Protein AF-A0A528E3N6-F1 (afdb_monomer)

Sequence (158 aa):
MSEAVAKDSWLGWFLAGMTPGDWVNACLLLVGILTLLWTARSLRLQSKAQDFASFLSLSDRFSTAWRRFRQTSDDDWKRYEFAEILNLIESACHFYNKGALHGVTRDVYGLYLKEVIRDIHKNDFAVTTMKEALSGPDTFFHIRRFARMHDIEGAPHQ

pLDDT: mean 85.18, std 12.15, range [49.59, 97.0]

Secondary structure (DSSP, 8-state):
--SSSSSSHHHHHHHTT--HHHHHHHHHHHHHHHHHHHHHHHHHHHHHHHHHHHHHHHHHHHHHHHHHHHH---HHHHHHHHHHHHHHHHHHHHHHHTT-S-HHHHHHHHHHHHHHHHHHHT-HHHHHHHHHT--STTTTHHHHHHHHHTT-TT----

Radius of gyration: 28.14 Å; Cα contacts (8 Å, |Δi|>4): 84; chains: 1; bounding box: 61×35×78 Å

Solvent-accessible surface area (backbone atoms only — not comparable to full-atom values): 8965 Å² total; per-residue (Å²): 142,90,74,80,74,73,73,70,54,62,62,54,60,62,60,74,71,60,51,77,65,53,54,53,53,52,50,51,51,52,49,51,52,51,50,51,53,48,50,55,51,50,51,58,51,48,50,54,53,49,44,45,51,53,48,51,54,4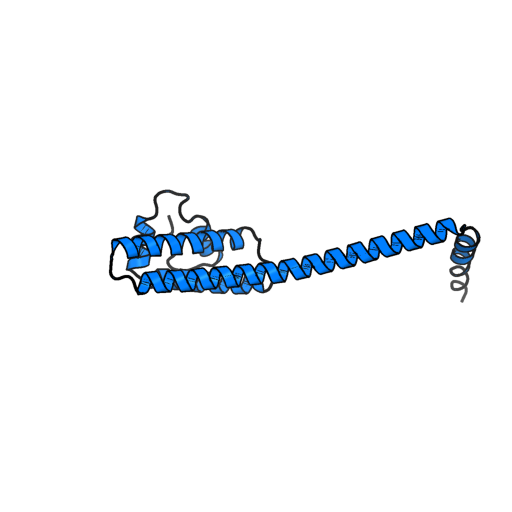8,52,52,53,49,53,52,37,54,47,49,36,72,69,47,86,50,68,70,61,27,52,52,35,46,51,51,45,52,52,52,48,28,53,48,30,39,43,58,74,70,58,74,45,63,69,70,54,32,55,52,49,50,55,50,51,53,50,54,55,48,56,41,64,73,30,69,66,52,46,52,50,53,60,71,64,54,82,50,93,65,55,60,46,34,42,43,53,49,31,66,77,64,70,46,83,84,56,84,76,130

Foldseek 3Di:
DPDPPPVPPPVVVVVVPDDPVNVVVVVVVVVVVVVVVVVVVVVVVVLQVVLQVVLVVLVVVLVVLVVQLVVDPDPVVNLVSLVVNLVSLLVLLVCLVVVSHDDPSSVVSLVVSLVVVLVLQVDPSSLVSQVVPCPDPCRSVSNQVSCVVVVRPRRDDD

Nearest PDB structures (foldseek):
  3a8p-assembly3_C  TM=4.134E-01  e=4.939E+00  Mus musculus

Structure (mmCIF, N/CA/C/O backbone):
data_AF-A0A528E3N6-F1
#
_entry.id   AF-A0A528E3N6-F1
#
loop_
_atom_site.group_PDB
_atom_site.id
_atom_site.type_symbol
_atom_site.label_atom_id
_atom_site.label_alt_id
_atom_site.label_comp_id
_atom_site.label_asym_id
_atom_site.label_entity_id
_atom_site.label_seq_id
_atom_site.pdbx_PDB_ins_code
_atom_site.Cartn_x
_atom_site.Cartn_y
_atom_site.Cartn_z
_atom_site.occupancy
_atom_site.B_iso_or_equiv
_atom_site.auth_seq_id
_atom_site.auth_comp_id
_atom_site.auth_asym_id
_atom_site.auth_atom_id
_atom_site.pdbx_PDB_model_num
ATOM 1 N N . MET A 1 1 ? 36.100 -24.303 -45.638 1.00 49.78 1 MET A N 1
ATOM 2 C CA . MET A 1 1 ? 36.357 -22.843 -45.658 1.00 49.78 1 MET A CA 1
ATOM 3 C C . MET A 1 1 ? 35.787 -22.244 -46.944 1.00 49.78 1 MET A C 1
ATOM 5 O O . MET A 1 1 ? 36.538 -22.073 -47.888 1.00 49.78 1 MET A O 1
ATOM 9 N N . SER A 1 2 ? 34.473 -21.994 -47.031 1.00 55.81 2 SER A N 1
ATOM 10 C CA . SER A 1 2 ? 33.875 -21.199 -48.128 1.00 55.81 2 SER A CA 1
ATOM 11 C C . SER A 1 2 ? 32.422 -20.797 -47.811 1.00 55.81 2 SER A C 1
ATOM 13 O O . SER A 1 2 ? 31.514 -21.023 -48.596 1.00 55.81 2 SER A O 1
ATOM 15 N N . GLU A 1 3 ? 32.173 -20.261 -46.614 1.00 53.03 3 GLU A N 1
ATOM 16 C CA . GLU A 1 3 ? 30.855 -19.691 -46.251 1.00 53.03 3 GLU A CA 1
ATOM 17 C C . GLU A 1 3 ? 30.963 -18.310 -45.582 1.00 53.03 3 GLU A C 1
ATOM 19 O O . GLU A 1 3 ? 29.958 -17.646 -45.346 1.00 53.03 3 GLU A O 1
ATOM 24 N N . ALA A 1 4 ? 32.182 -17.828 -45.320 1.00 55.09 4 ALA A N 1
ATOM 25 C CA . ALA A 1 4 ? 32.403 -16.575 -44.599 1.00 55.09 4 ALA A CA 1
ATOM 26 C C . ALA A 1 4 ? 32.379 -15.317 -45.493 1.00 55.09 4 ALA A C 1
ATOM 28 O O . ALA A 1 4 ? 32.231 -14.222 -44.972 1.00 55.09 4 ALA A O 1
ATOM 29 N N . VAL A 1 5 ? 32.484 -15.443 -46.823 1.00 54.84 5 VAL A N 1
ATOM 30 C CA . VAL A 1 5 ? 32.668 -14.286 -47.732 1.00 54.84 5 VAL A CA 1
ATOM 31 C C . VAL A 1 5 ? 31.344 -13.721 -48.277 1.00 54.84 5 VAL A C 1
ATOM 33 O O . VAL A 1 5 ? 31.289 -12.586 -48.737 1.00 54.84 5 VAL A O 1
ATOM 36 N N . ALA A 1 6 ? 30.236 -14.463 -48.193 1.00 52.56 6 ALA A N 1
ATOM 37 C CA . ALA A 1 6 ? 28.965 -14.033 -48.788 1.00 52.56 6 ALA A CA 1
ATOM 38 C C . ALA A 1 6 ? 28.165 -13.030 -47.930 1.00 52.56 6 ALA A C 1
ATOM 40 O O . ALA A 1 6 ? 27.285 -12.350 -48.458 1.00 52.56 6 ALA A O 1
ATOM 41 N N . LYS A 1 7 ? 28.460 -12.901 -46.628 1.00 53.41 7 LYS A N 1
ATOM 42 C CA . LYS A 1 7 ? 27.701 -12.021 -45.716 1.00 53.41 7 LYS A CA 1
ATOM 43 C C . LYS A 1 7 ? 28.110 -10.542 -45.763 1.00 53.41 7 LYS A C 1
ATOM 45 O O . LYS A 1 7 ? 27.289 -9.704 -45.405 1.00 53.41 7 LYS A O 1
ATOM 50 N N . ASP A 1 8 ? 29.291 -10.212 -46.285 1.00 57.03 8 ASP A N 1
ATOM 51 C CA . ASP A 1 8 ? 29.804 -8.830 -46.284 1.00 57.03 8 ASP A CA 1
ATOM 52 C C . ASP A 1 8 ? 29.365 -7.986 -47.495 1.00 57.03 8 ASP A C 1
ATOM 54 O O . ASP A 1 8 ? 29.525 -6.767 -47.495 1.00 57.03 8 ASP A O 1
ATOM 58 N N . SER A 1 9 ? 28.767 -8.589 -48.529 1.00 61.06 9 SER A N 1
ATOM 59 C CA . SER A 1 9 ? 28.439 -7.858 -49.766 1.00 61.06 9 SER A CA 1
ATOM 60 C C . SER A 1 9 ? 27.075 -7.161 -49.745 1.00 61.06 9 SER A C 1
ATOM 62 O O . SER A 1 9 ? 26.940 -6.064 -50.281 1.00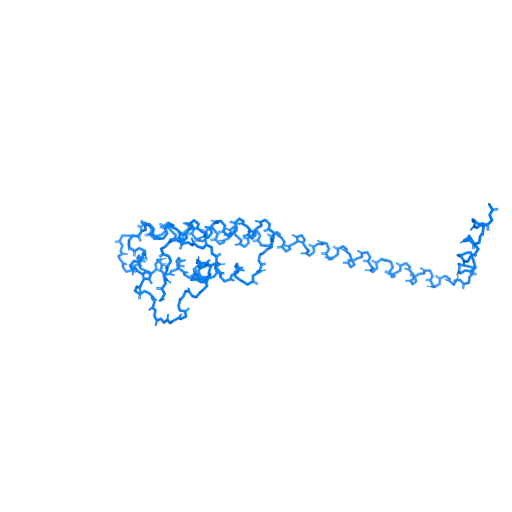 61.06 9 SER A O 1
ATOM 64 N N . TRP A 1 10 ? 26.054 -7.741 -49.110 1.00 59.53 10 TRP A N 1
ATOM 65 C CA . TRP A 1 10 ? 24.684 -7.227 -49.238 1.00 59.53 10 TRP A CA 1
ATOM 66 C C . TRP A 1 10 ? 24.466 -5.891 -48.511 1.00 59.53 10 TRP A C 1
ATOM 68 O O . TRP A 1 10 ? 23.778 -5.013 -49.028 1.00 59.53 10 TRP A O 1
ATOM 78 N N . LEU A 1 11 ? 25.124 -5.693 -47.364 1.00 62.81 11 LEU A N 1
ATOM 79 C CA . LEU A 1 11 ? 25.094 -4.421 -46.633 1.00 62.81 11 LEU A CA 1
ATOM 80 C C . LEU A 1 11 ? 25.744 -3.285 -47.438 1.00 62.81 11 LEU A C 1
ATOM 82 O O . LEU A 1 11 ? 25.236 -2.168 -47.432 1.00 62.81 11 LEU A O 1
ATOM 86 N N . GLY A 1 12 ? 26.816 -3.571 -48.182 1.00 60.47 12 GLY A N 1
ATOM 87 C CA . GLY A 1 12 ? 27.495 -2.579 -49.021 1.00 60.47 12 GLY A CA 1
ATOM 88 C C . GLY A 1 12 ? 26.614 -2.042 -50.154 1.00 60.47 12 GLY A C 1
ATOM 89 O O . GLY A 1 12 ? 26.577 -0.835 -50.381 1.00 60.47 12 GLY A O 1
ATOM 90 N N . TRP A 1 13 ? 25.844 -2.912 -50.818 1.00 58.47 13 TRP A N 1
ATOM 91 C CA . TRP A 1 13 ? 24.908 -2.506 -51.877 1.00 58.47 13 TRP A CA 1
ATOM 92 C C . TRP A 1 13 ? 23.686 -1.752 -51.340 1.00 58.47 13 TRP A C 1
ATOM 94 O O . TRP A 1 13 ? 23.227 -0.808 -51.979 1.00 58.47 13 TRP A O 1
ATOM 104 N N . PHE A 1 14 ? 23.183 -2.122 -50.158 1.00 60.88 14 PHE A N 1
ATOM 105 C CA . PHE A 1 14 ? 22.048 -1.439 -49.528 1.00 60.88 14 PHE A CA 1
ATOM 106 C C . PHE A 1 14 ? 22.392 -0.002 -49.108 1.00 60.88 14 PHE A C 1
ATOM 108 O O . PHE A 1 14 ? 21.570 0.903 -49.232 1.00 60.88 14 PHE A O 1
ATOM 115 N N . LEU A 1 15 ? 23.627 0.217 -48.651 1.00 59.72 15 LEU A N 1
ATOM 116 C CA . LEU A 1 15 ? 24.113 1.530 -48.226 1.00 59.72 15 LEU A CA 1
ATOM 117 C C . LEU A 1 15 ? 24.512 2.434 -49.405 1.00 59.72 15 LEU A C 1
ATOM 119 O O . LEU A 1 15 ? 24.428 3.654 -49.286 1.00 59.72 15 LEU A O 1
ATOM 123 N N . ALA A 1 16 ? 24.893 1.861 -50.552 1.00 61.12 16 ALA A N 1
ATOM 124 C CA . ALA A 1 16 ? 25.320 2.612 -51.736 1.00 61.12 16 ALA A CA 1
ATOM 125 C C . ALA A 1 16 ? 24.178 3.341 -52.481 1.00 61.12 16 ALA A C 1
ATOM 127 O O . ALA A 1 16 ? 24.456 4.209 -53.307 1.00 61.12 16 ALA A O 1
ATOM 128 N N . GLY A 1 17 ? 22.909 3.012 -52.200 1.00 65.69 17 GLY A N 1
ATOM 129 C CA . GLY A 1 17 ? 21.727 3.622 -52.830 1.00 65.69 17 GLY A CA 1
ATOM 130 C C . GLY A 1 17 ? 20.948 4.617 -51.960 1.00 65.69 17 GLY A C 1
ATOM 131 O O . GLY A 1 17 ? 19.956 5.167 -52.431 1.00 65.69 17 GLY A O 1
ATOM 132 N N . MET A 1 18 ? 21.353 4.842 -50.704 1.00 72.69 18 MET A N 1
ATOM 133 C CA . MET A 1 18 ? 20.637 5.738 -49.787 1.00 72.69 18 MET A CA 1
ATOM 134 C C . MET A 1 18 ? 20.935 7.207 -50.085 1.00 72.69 18 MET A C 1
ATOM 136 O O . MET A 1 18 ? 22.091 7.636 -50.096 1.00 72.69 18 MET A O 1
ATOM 140 N N . THR A 1 19 ? 19.882 8.005 -50.255 1.00 87.62 19 THR A N 1
ATOM 141 C CA . THR A 1 19 ? 20.019 9.459 -50.347 1.00 87.62 19 THR A CA 1
ATOM 142 C C . THR A 1 19 ? 20.329 10.053 -48.965 1.00 87.62 19 THR A C 1
ATOM 144 O O . THR A 1 19 ? 20.013 9.445 -47.938 1.00 87.62 19 THR A O 1
ATOM 147 N N . PRO A 1 20 ? 20.899 11.270 -48.876 1.00 84.06 20 PRO A N 1
ATOM 148 C CA . PRO A 1 20 ? 21.086 11.952 -47.592 1.00 84.06 20 PRO A CA 1
ATOM 149 C C . PRO A 1 20 ? 19.790 12.090 -46.770 1.00 84.06 20 PRO A C 1
ATOM 151 O O . PRO A 1 20 ? 19.842 12.084 -45.542 1.00 84.06 20 PRO A O 1
ATOM 154 N N . GLY A 1 21 ? 18.625 12.173 -47.427 1.00 86.00 21 GLY A N 1
ATOM 155 C CA . GLY A 1 21 ? 17.320 12.215 -46.759 1.00 86.00 21 GLY A CA 1
ATOM 156 C C . GLY A 1 21 ? 16.941 10.896 -46.079 1.00 86.00 21 GLY A C 1
ATOM 157 O O . GLY A 1 21 ? 16.378 10.910 -44.984 1.00 86.00 21 GLY A O 1
ATOM 158 N N . ASP A 1 22 ? 17.314 9.758 -46.666 1.00 87.25 22 ASP A N 1
ATOM 159 C CA . ASP A 1 22 ? 17.045 8.436 -46.089 1.00 87.25 22 ASP A CA 1
ATOM 160 C C . ASP A 1 22 ? 17.841 8.215 -44.799 1.00 87.25 22 ASP A C 1
ATOM 162 O O . ASP A 1 22 ? 17.325 7.651 -43.832 1.00 87.25 22 ASP A O 1
ATOM 166 N N . TRP A 1 23 ? 19.067 8.742 -44.739 1.00 85.25 23 TRP A N 1
ATOM 167 C CA . TRP A 1 23 ? 19.883 8.748 -43.525 1.00 85.25 23 TRP A CA 1
ATOM 168 C C . TRP A 1 23 ? 19.265 9.585 -42.406 1.00 85.25 23 TRP A C 1
ATOM 170 O O . TRP A 1 23 ? 19.239 9.150 -41.255 1.00 85.25 23 TRP A O 1
ATOM 180 N N . VAL A 1 24 ? 18.719 10.761 -42.732 1.00 91.06 24 VAL A N 1
ATOM 181 C CA . VAL A 1 24 ? 18.015 11.604 -41.752 1.00 91.06 24 VAL A CA 1
ATOM 182 C C . VAL A 1 24 ? 16.793 10.870 -41.199 1.00 91.06 24 VAL A C 1
ATOM 184 O O . VAL A 1 24 ? 16.617 10.807 -39.982 1.00 91.06 24 VAL A O 1
ATOM 187 N N . ASN A 1 25 ? 15.992 10.248 -42.066 1.00 91.19 25 ASN A N 1
ATOM 188 C CA . ASN A 1 25 ? 14.814 9.484 -41.653 1.00 91.19 25 ASN A CA 1
ATOM 189 C C . ASN A 1 25 ? 15.183 8.277 -40.775 1.00 91.19 25 ASN A C 1
ATOM 191 O O . ASN A 1 25 ? 14.554 8.057 -39.739 1.00 91.19 25 ASN A O 1
ATOM 195 N N . ALA A 1 26 ? 16.231 7.530 -41.136 1.00 90.00 26 ALA A N 1
ATOM 196 C CA . ALA A 1 26 ? 16.728 6.413 -40.336 1.00 90.00 26 ALA A CA 1
ATOM 197 C C . ALA A 1 26 ? 17.195 6.868 -38.941 1.00 90.00 26 ALA A C 1
ATOM 199 O O . ALA A 1 26 ? 16.837 6.254 -37.933 1.00 90.00 26 ALA A O 1
ATOM 200 N N . CYS A 1 27 ? 17.929 7.982 -38.860 1.00 92.38 27 CYS A N 1
ATOM 201 C CA . CYS A 1 27 ? 18.352 8.575 -37.592 1.00 92.38 27 CYS A CA 1
ATOM 202 C C . CYS A 1 27 ? 17.161 9.020 -36.729 1.00 92.38 27 CYS A C 1
ATOM 204 O O . CYS A 1 27 ? 17.145 8.750 -35.529 1.00 92.38 27 CYS A O 1
ATOM 206 N N . LEU A 1 28 ? 16.144 9.654 -37.320 1.00 95.19 28 LEU A N 1
ATOM 207 C CA . LEU A 1 28 ? 14.936 10.070 -36.598 1.00 95.19 28 LEU A CA 1
ATOM 208 C C . LEU A 1 28 ? 14.152 8.874 -36.048 1.00 95.19 28 LEU A C 1
ATOM 210 O O . LEU A 1 28 ? 13.699 8.917 -34.904 1.00 95.19 28 LEU A O 1
ATOM 214 N N . LEU A 1 29 ? 14.039 7.788 -36.819 1.00 95.56 29 LEU A N 1
ATOM 215 C CA . LEU A 1 29 ? 13.420 6.546 -36.351 1.00 95.56 29 LEU A CA 1
ATOM 216 C C . LEU A 1 29 ? 14.194 5.938 -35.177 1.00 95.56 29 LEU A C 1
ATOM 218 O O . LEU A 1 29 ? 13.583 5.558 -34.179 1.00 95.56 29 LEU A O 1
ATOM 222 N N . LEU A 1 30 ? 15.527 5.892 -35.257 1.00 95.50 30 LEU A N 1
ATOM 223 C CA . LEU A 1 30 ? 16.368 5.403 -34.161 1.00 95.50 30 LEU A CA 1
ATOM 224 C C . LEU A 1 30 ? 16.195 6.242 -32.892 1.00 95.50 30 LEU A C 1
ATOM 226 O O . LEU A 1 30 ? 16.006 5.680 -31.813 1.00 95.50 30 LEU A O 1
ATOM 230 N N . VAL A 1 31 ? 16.200 7.573 -33.011 1.00 96.19 31 VAL A N 1
ATOM 231 C CA . VAL A 1 31 ? 15.940 8.472 -31.876 1.00 96.19 31 VAL A CA 1
ATOM 232 C C . VAL A 1 31 ? 14.547 8.217 -31.303 1.00 96.19 31 VAL A C 1
ATOM 234 O O . VAL A 1 31 ? 14.424 8.040 -30.095 1.00 96.19 31 VAL A O 1
ATOM 237 N N . GLY A 1 32 ? 13.518 8.107 -32.147 1.00 96.44 32 GLY A N 1
ATOM 238 C CA . GLY A 1 32 ? 12.153 7.803 -31.711 1.00 96.44 32 GLY A CA 1
ATOM 239 C C . GLY A 1 32 ? 12.055 6.488 -30.930 1.00 96.44 32 GLY A C 1
ATOM 240 O O . GLY A 1 32 ? 11.445 6.447 -29.861 1.00 96.44 32 GLY A O 1
ATOM 241 N N . ILE A 1 33 ? 12.715 5.428 -31.407 1.00 96.88 33 ILE A N 1
ATOM 242 C CA . ILE A 1 33 ? 12.782 4.134 -30.711 1.00 96.88 33 ILE A CA 1
ATOM 243 C C . ILE A 1 33 ? 13.482 4.283 -29.355 1.00 96.88 33 ILE A C 1
ATOM 245 O O . ILE A 1 33 ? 12.969 3.802 -28.343 1.00 96.88 33 ILE A O 1
ATOM 249 N N . LEU A 1 34 ? 14.625 4.970 -29.303 1.00 97.00 34 LEU A N 1
ATOM 250 C CA . LEU A 1 34 ? 15.356 5.195 -28.053 1.00 97.00 34 LEU A CA 1
ATOM 251 C C . LEU A 1 34 ? 14.532 6.007 -27.049 1.00 97.00 34 LEU A C 1
ATOM 253 O O . LEU A 1 34 ? 14.493 5.655 -25.868 1.00 97.00 34 LEU A O 1
ATOM 257 N N . THR A 1 35 ? 13.825 7.043 -27.504 1.00 96.88 35 THR A N 1
ATOM 258 C CA . THR A 1 35 ? 12.913 7.826 -26.664 1.00 96.88 35 THR A CA 1
ATOM 259 C C . THR A 1 35 ? 11.779 6.959 -26.126 1.00 96.88 35 THR A C 1
ATOM 261 O O . THR A 1 35 ? 11.492 7.023 -24.934 1.00 96.88 35 THR A O 1
ATOM 264 N N . LEU A 1 36 ? 11.166 6.098 -26.946 1.00 95.94 36 LEU A N 1
ATOM 265 C CA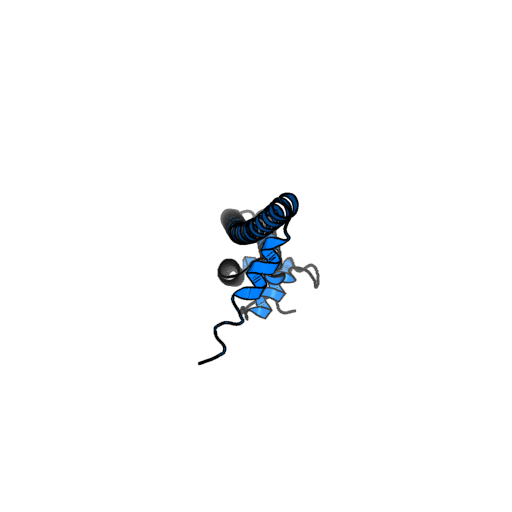 . LEU A 1 36 ? 10.120 5.178 -26.484 1.00 95.94 36 LEU A CA 1
ATOM 266 C C . LEU A 1 36 ? 10.640 4.200 -25.426 1.00 95.94 36 LEU A C 1
ATOM 268 O O . LEU A 1 36 ? 9.991 4.002 -24.397 1.00 95.94 36 LEU A O 1
ATOM 272 N N . LEU A 1 37 ? 11.828 3.629 -25.637 1.00 96.75 37 LEU A N 1
ATOM 273 C CA . LEU A 1 37 ? 12.466 2.739 -24.665 1.00 96.75 37 LEU A CA 1
ATOM 274 C C . LEU A 1 37 ? 12.771 3.464 -23.349 1.00 96.75 37 LEU A C 1
ATOM 276 O O . LEU A 1 37 ? 12.526 2.919 -22.268 1.00 96.75 37 LEU A O 1
ATOM 280 N N . TRP A 1 38 ? 13.269 4.698 -23.429 1.00 96.75 38 TRP A N 1
ATOM 281 C CA . TRP A 1 38 ? 13.571 5.511 -22.256 1.00 96.75 38 TRP A CA 1
ATOM 282 C C . TRP A 1 38 ? 12.303 5.900 -21.491 1.00 96.75 38 TRP A C 1
ATOM 284 O O . TRP A 1 38 ? 12.240 5.702 -20.278 1.00 96.75 38 TRP A O 1
ATOM 294 N N . THR A 1 39 ? 11.259 6.349 -22.190 1.00 96.06 39 THR A N 1
ATOM 295 C CA . THR A 1 39 ? 9.951 6.669 -21.601 1.00 96.06 39 THR A CA 1
ATOM 296 C C . THR A 1 39 ? 9.327 5.445 -20.939 1.00 96.06 39 THR A C 1
ATOM 298 O O . THR A 1 39 ? 8.889 5.530 -19.794 1.00 96.06 39 THR A O 1
ATOM 301 N N . ALA A 1 40 ? 9.351 4.279 -21.592 1.00 94.62 40 ALA A N 1
ATOM 302 C CA . ALA A 1 40 ? 8.844 3.038 -21.008 1.00 94.62 40 ALA A CA 1
ATOM 303 C C . ALA A 1 40 ? 9.611 2.646 -19.733 1.00 94.62 40 ALA A C 1
ATOM 305 O O . ALA A 1 40 ? 9.013 2.217 -18.744 1.00 94.62 40 ALA A O 1
ATOM 306 N N . ARG A 1 41 ? 10.939 2.817 -19.724 1.00 94.25 41 ARG A N 1
ATOM 307 C CA . ARG A 1 41 ? 11.768 2.583 -18.534 1.00 94.25 41 ARG A CA 1
ATOM 308 C C . ARG A 1 41 ? 11.450 3.581 -17.418 1.00 94.25 41 ARG A C 1
ATOM 310 O O . ARG A 1 41 ? 11.309 3.160 -16.272 1.00 94.25 41 ARG A O 1
ATOM 317 N N . SER A 1 42 ? 11.324 4.864 -17.748 1.00 93.12 42 SER A N 1
ATOM 318 C CA . SER A 1 42 ? 10.995 5.934 -16.801 1.00 93.12 42 SER A CA 1
ATOM 319 C C . SER A 1 42 ? 9.630 5.695 -16.152 1.00 93.12 42 SER A C 1
ATOM 321 O O . SER A 1 42 ? 9.519 5.698 -14.927 1.00 93.12 42 SER A O 1
ATOM 323 N N . LEU A 1 43 ? 8.622 5.338 -16.953 1.00 92.50 43 LEU A N 1
ATOM 324 C CA . LEU A 1 43 ? 7.275 5.039 -16.473 1.00 92.50 43 LEU A CA 1
ATOM 325 C C . LEU A 1 43 ? 7.254 3.845 -15.507 1.00 92.50 43 LEU A C 1
ATOM 327 O O . LEU A 1 43 ? 6.588 3.897 -14.477 1.00 92.50 43 LEU A O 1
ATOM 331 N N . ARG A 1 44 ? 8.036 2.791 -15.782 1.00 88.88 44 ARG A N 1
ATOM 332 C CA . ARG A 1 44 ? 8.172 1.633 -14.874 1.00 88.88 44 ARG A CA 1
ATOM 333 C C . ARG A 1 44 ? 8.856 1.974 -13.549 1.00 88.88 44 ARG A C 1
ATOM 335 O O . ARG A 1 44 ? 8.616 1.300 -12.550 1.00 88.88 44 ARG A O 1
ATOM 342 N N . LEU A 1 45 ? 9.765 2.947 -13.534 1.00 87.56 45 LEU A N 1
ATOM 343 C CA . LEU A 1 45 ? 10.402 3.404 -12.297 1.00 87.56 45 LEU A CA 1
ATOM 344 C C . LEU A 1 45 ? 9.453 4.302 -11.502 1.00 87.56 45 LEU A C 1
ATOM 346 O O . LEU A 1 45 ? 9.322 4.120 -10.293 1.00 87.56 45 LEU A O 1
ATOM 350 N N . GLN A 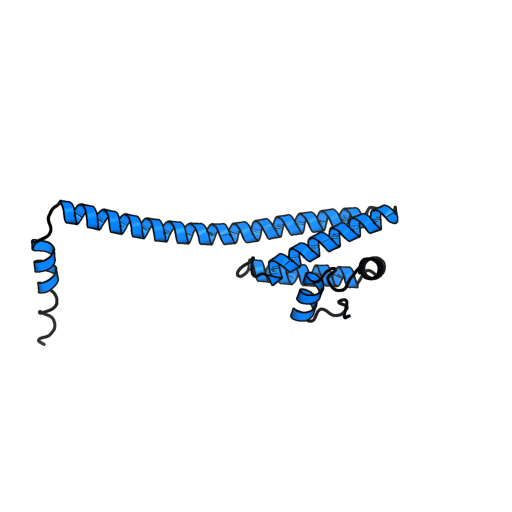1 46 ? 8.743 5.203 -12.186 1.00 89.94 46 GLN A N 1
ATOM 351 C CA . GLN A 1 46 ? 7.715 6.039 -11.572 1.00 89.94 46 GLN A CA 1
ATOM 352 C C . GLN A 1 46 ? 6.590 5.206 -10.964 1.00 89.94 46 GLN A C 1
ATOM 354 O O . GLN A 1 46 ? 6.206 5.481 -9.834 1.00 89.94 46 GLN A O 1
ATOM 359 N N . SER A 1 47 ? 6.110 4.160 -11.646 1.00 87.69 47 SER A N 1
ATOM 360 C CA . SER A 1 47 ? 5.041 3.312 -11.105 1.00 87.69 47 SER A CA 1
ATOM 361 C C . SER A 1 47 ? 5.449 2.656 -9.783 1.00 87.69 47 SER A C 1
ATOM 363 O O . SER A 1 47 ? 4.689 2.674 -8.826 1.00 87.69 47 SER A O 1
ATOM 365 N N . LYS A 1 48 ? 6.688 2.158 -9.678 1.00 85.50 48 LYS A N 1
ATOM 366 C CA . LYS A 1 48 ? 7.207 1.563 -8.434 1.00 85.50 48 LYS A CA 1
ATOM 367 C C . LYS A 1 48 ? 7.332 2.581 -7.299 1.00 85.50 48 LYS A C 1
ATOM 369 O O . LYS A 1 48 ? 7.006 2.263 -6.157 1.00 85.50 48 LYS A O 1
ATOM 374 N N . ALA A 1 49 ? 7.825 3.782 -7.603 1.00 87.81 49 ALA A N 1
ATOM 375 C CA . ALA A 1 49 ? 7.941 4.855 -6.618 1.00 87.81 49 ALA A CA 1
ATOM 376 C C . ALA A 1 49 ? 6.558 5.325 -6.141 1.00 87.81 49 ALA A C 1
ATOM 378 O O . ALA A 1 49 ? 6.356 5.521 -4.944 1.00 87.81 49 ALA A O 1
ATOM 379 N N . GLN A 1 50 ? 5.601 5.434 -7.065 1.00 89.62 50 GLN A N 1
ATOM 380 C CA . GLN A 1 50 ? 4.214 5.783 -6.778 1.00 89.62 50 GLN A CA 1
ATOM 381 C C . GLN A 1 50 ? 3.547 4.728 -5.888 1.00 89.62 50 GLN A C 1
ATOM 383 O O . GLN A 1 50 ? 2.971 5.090 -4.866 1.00 89.62 50 GLN A O 1
ATOM 388 N N . ASP A 1 51 ? 3.691 3.437 -6.212 1.00 87.12 51 ASP A N 1
ATOM 389 C CA . ASP A 1 51 ? 3.170 2.324 -5.405 1.00 87.12 51 ASP A CA 1
ATOM 390 C C . ASP A 1 51 ? 3.676 2.410 -3.955 1.00 87.12 51 ASP A C 1
ATOM 392 O O . ASP A 1 51 ? 2.912 2.260 -2.997 1.00 87.12 51 ASP A O 1
ATOM 396 N N . PHE A 1 52 ? 4.975 2.680 -3.779 1.00 87.50 52 PHE A N 1
ATOM 397 C CA . PHE A 1 52 ? 5.585 2.801 -2.456 1.00 87.50 52 PHE A CA 1
ATOM 398 C C . PHE A 1 52 ? 5.123 4.059 -1.709 1.00 87.50 52 PHE A C 1
ATOM 400 O O . PHE A 1 52 ? 4.824 3.993 -0.518 1.00 87.50 52 PHE A O 1
ATOM 407 N N . ALA A 1 53 ? 4.996 5.196 -2.395 1.00 89.19 53 ALA A N 1
ATOM 408 C CA . ALA A 1 53 ? 4.457 6.420 -1.806 1.00 89.19 53 ALA A CA 1
ATOM 409 C C . ALA A 1 53 ? 2.996 6.242 -1.355 1.00 89.19 53 ALA A C 1
ATOM 411 O O . ALA A 1 53 ? 2.629 6.678 -0.262 1.00 89.19 53 ALA A O 1
ATOM 412 N N . SER A 1 54 ? 2.173 5.549 -2.149 1.00 87.00 54 SER A N 1
ATOM 413 C CA . SER A 1 54 ? 0.802 5.192 -1.773 1.00 87.00 54 SER A CA 1
ATOM 414 C C . SER A 1 54 ? 0.763 4.286 -0.541 1.00 87.00 54 SER A C 1
ATOM 416 O O . SER A 1 54 ? -0.057 4.512 0.349 1.00 87.00 54 SER A O 1
ATOM 418 N N . PHE A 1 55 ? 1.672 3.309 -0.442 1.00 88.69 55 PHE A N 1
ATOM 419 C CA . PHE A 1 55 ? 1.822 2.491 0.764 1.00 88.69 55 PHE A CA 1
ATOM 420 C C . PHE A 1 55 ? 2.172 3.328 1.999 1.00 88.69 55 PHE A C 1
ATOM 422 O O . PHE A 1 55 ? 1.495 3.208 3.019 1.00 88.69 55 PHE A O 1
ATOM 429 N N . LEU A 1 56 ? 3.183 4.19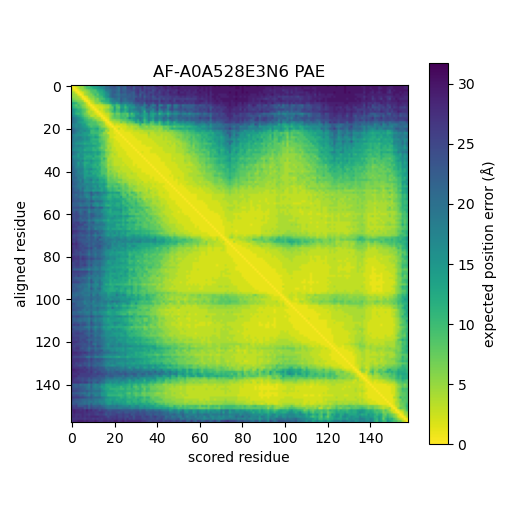8 1.910 1.00 90.25 56 LEU A N 1
ATOM 430 C CA . LEU A 1 56 ? 3.588 5.054 3.028 1.00 90.25 56 LEU A CA 1
ATOM 431 C C . LEU A 1 56 ? 2.456 5.981 3.475 1.00 90.25 56 LEU A C 1
ATOM 433 O O . LEU A 1 56 ? 2.186 6.084 4.669 1.00 90.25 56 LEU A O 1
ATOM 437 N N . SER A 1 57 ? 1.763 6.611 2.522 1.00 91.19 57 SER A N 1
ATOM 438 C CA . SER A 1 57 ? 0.638 7.497 2.824 1.00 91.19 57 SER A CA 1
ATOM 439 C C . SER A 1 57 ? -0.499 6.756 3.524 1.00 91.19 57 SER A C 1
ATOM 441 O O . SER A 1 57 ? -1.065 7.269 4.488 1.00 91.19 57 SER A O 1
ATOM 443 N N . LEU A 1 58 ? -0.823 5.539 3.080 1.00 88.56 58 LEU A N 1
ATOM 444 C CA . LEU A 1 58 ? -1.834 4.731 3.749 1.00 88.56 58 LEU A CA 1
ATOM 445 C C . LEU A 1 58 ? -1.391 4.320 5.157 1.00 88.56 58 LEU A C 1
ATOM 447 O O . LEU A 1 58 ? -2.184 4.421 6.089 1.00 88.56 58 LEU A O 1
ATOM 451 N N . SER A 1 59 ? -0.148 3.863 5.309 1.00 88.75 59 SER A N 1
ATOM 452 C CA . SER A 1 59 ? 0.397 3.438 6.601 1.00 88.75 59 SER A CA 1
ATOM 453 C C . SER A 1 59 ? 0.367 4.577 7.627 1.00 88.75 59 SER A C 1
ATOM 455 O O . SER A 1 59 ? -0.045 4.378 8.772 1.00 88.75 59 SER A O 1
ATOM 457 N N . ASP A 1 60 ? 0.705 5.797 7.201 1.00 92.38 60 ASP A N 1
ATOM 458 C CA . ASP A 1 60 ? 0.629 6.999 8.034 1.00 92.38 60 ASP A CA 1
ATOM 459 C C . ASP A 1 60 ? -0.816 7.357 8.423 1.00 92.38 60 ASP A C 1
ATOM 461 O O . ASP A 1 60 ? -1.111 7.600 9.599 1.00 92.38 60 ASP A O 1
ATOM 465 N N . ARG A 1 61 ? -1.752 7.299 7.463 1.00 92.50 61 ARG A N 1
ATOM 466 C CA . ARG A 1 61 ? -3.188 7.510 7.725 1.00 92.50 61 ARG A CA 1
ATOM 467 C C . ARG A 1 61 ? -3.739 6.490 8.712 1.00 92.50 61 ARG A C 1
ATOM 469 O O . ARG A 1 61 ? -4.424 6.878 9.654 1.00 92.50 61 ARG A O 1
ATOM 476 N N . PHE A 1 62 ? -3.407 5.212 8.536 1.00 91.00 62 PHE A N 1
ATOM 477 C CA . PHE A 1 62 ? -3.811 4.156 9.459 1.00 91.00 62 PHE A CA 1
ATOM 478 C C . PHE A 1 62 ? -3.224 4.385 10.853 1.00 91.00 62 PHE A C 1
ATOM 480 O O . PHE A 1 62 ? -3.962 4.373 11.830 1.00 91.00 62 PHE A O 1
ATOM 487 N N . SER A 1 63 ? -1.919 4.653 10.963 1.00 90.50 63 SER A N 1
ATOM 488 C CA . SER A 1 63 ? -1.257 4.922 12.249 1.00 90.50 63 SER A CA 1
ATOM 489 C C . SER A 1 63 ? -1.885 6.115 12.978 1.00 90.50 63 SER A C 1
ATOM 491 O O . SER A 1 63 ? -2.101 6.075 14.193 1.00 90.50 63 SER A O 1
ATOM 493 N N . THR A 1 64 ? -2.233 7.165 12.231 1.00 93.44 64 THR A N 1
ATOM 494 C CA . THR A 1 64 ? -2.911 8.354 12.755 1.00 93.44 64 THR A CA 1
ATOM 495 C C . THR A 1 64 ? -4.326 8.034 13.233 1.00 93.44 64 THR A C 1
ATOM 497 O O . THR A 1 64 ? -4.662 8.369 14.369 1.00 93.44 64 THR A O 1
ATOM 500 N N . ALA A 1 65 ? -5.133 7.349 12.420 1.00 91.75 65 ALA A N 1
ATOM 501 C CA . ALA A 1 65 ? -6.491 6.945 12.785 1.00 91.75 65 ALA A CA 1
ATOM 502 C C . ALA A 1 65 ? -6.490 5.991 13.993 1.00 91.75 65 ALA A C 1
ATOM 504 O O . ALA A 1 65 ? -7.217 6.194 14.961 1.00 91.75 65 ALA A O 1
ATOM 505 N N . TRP A 1 66 ? -5.571 5.021 14.018 1.00 90.88 66 TRP A N 1
ATOM 506 C CA . TRP A 1 66 ? -5.384 4.103 15.144 1.00 90.88 66 TRP A CA 1
ATOM 507 C C . TRP A 1 66 ? -5.007 4.828 16.437 1.00 90.88 66 TRP A C 1
ATOM 509 O O . TRP A 1 66 ? -5.445 4.464 17.530 1.00 90.88 66 TRP A O 1
ATOM 519 N N . ARG A 1 67 ? -4.189 5.882 16.339 1.00 92.19 67 ARG A N 1
ATOM 520 C CA . ARG A 1 67 ? -3.845 6.720 17.490 1.00 92.19 67 ARG A CA 1
ATOM 521 C C . ARG A 1 67 ? -5.063 7.470 18.019 1.00 92.19 67 ARG A C 1
ATOM 523 O O . ARG A 1 67 ? -5.259 7.449 19.229 1.00 92.19 67 ARG A O 1
ATOM 530 N N . ARG A 1 68 ? -5.875 8.069 17.141 1.00 92.19 68 ARG A N 1
ATOM 531 C CA . ARG A 1 68 ? -7.119 8.758 17.527 1.00 92.19 68 ARG A CA 1
ATOM 532 C C . ARG A 1 68 ? -8.084 7.799 18.208 1.00 92.19 68 ARG A C 1
ATOM 534 O O . ARG A 1 68 ? -8.463 8.039 19.346 1.00 92.19 68 ARG A O 1
ATOM 541 N N . PHE A 1 69 ? -8.336 6.647 17.591 1.00 90.69 69 PHE A N 1
ATOM 542 C CA . PHE A 1 69 ? -9.155 5.581 18.165 1.00 90.69 69 PHE A CA 1
ATOM 543 C C . PHE A 1 69 ? -8.726 5.175 19.587 1.00 90.69 69 PHE A C 1
ATOM 545 O O . PHE A 1 69 ? -9.575 4.956 20.448 1.00 90.69 69 PHE A O 1
ATOM 552 N N . ARG A 1 70 ? -7.415 5.095 19.863 1.00 88.81 70 ARG A N 1
ATOM 553 C CA . ARG A 1 70 ? -6.903 4.757 21.205 1.00 88.81 70 ARG A CA 1
ATOM 554 C C . ARG A 1 70 ? -6.934 5.911 22.206 1.00 88.81 70 ARG A C 1
ATOM 556 O O . ARG A 1 70 ? -6.920 5.648 23.403 1.00 88.81 70 ARG A O 1
ATOM 563 N N . GLN A 1 71 ? -6.888 7.155 21.741 1.00 92.81 71 GLN A N 1
ATOM 564 C CA . GLN A 1 71 ? -6.863 8.346 22.598 1.00 92.81 71 GLN A CA 1
ATOM 565 C C . GLN A 1 71 ? -8.263 8.847 22.955 1.00 92.81 71 GLN A C 1
ATOM 567 O O . GLN A 1 71 ? -8.421 9.570 23.935 1.00 92.81 71 GLN A O 1
ATOM 572 N N . THR A 1 72 ? -9.266 8.465 22.173 1.00 92.31 72 THR A N 1
ATOM 573 C CA . THR A 1 72 ? -10.657 8.831 22.403 1.00 92.31 72 THR A CA 1
ATOM 574 C C . THR A 1 72 ? -11.260 8.028 23.557 1.00 92.31 72 THR A C 1
ATOM 576 O O . THR A 1 72 ? -11.285 6.797 23.527 1.00 92.31 72 THR A O 1
ATOM 579 N N . SER A 1 73 ? -11.797 8.740 24.550 1.00 89.31 73 SER A N 1
ATOM 580 C CA . SER A 1 73 ? -12.542 8.161 25.682 1.00 89.31 73 SER A CA 1
ATOM 581 C C . SER A 1 73 ? -14.062 8.147 25.479 1.00 89.31 73 SER A C 1
ATOM 583 O O . SER A 1 73 ? -14.764 7.515 26.257 1.00 89.31 73 SER A O 1
ATOM 585 N N . ASP A 1 74 ? -14.563 8.870 24.477 1.00 92.19 74 ASP A N 1
ATOM 586 C CA . ASP A 1 74 ? -15.981 8.933 24.113 1.00 92.19 74 ASP A CA 1
ATOM 587 C C . ASP A 1 74 ? -16.346 7.758 23.193 1.00 92.19 74 ASP A C 1
ATOM 589 O O . ASP A 1 74 ? -15.753 7.597 22.124 1.00 92.19 74 ASP A O 1
ATOM 593 N N . ASP A 1 75 ? -17.309 6.935 23.606 1.00 87.00 75 ASP A N 1
ATOM 594 C CA . ASP A 1 75 ? -17.691 5.710 22.903 1.00 87.00 75 ASP A CA 1
ATOM 595 C C . ASP A 1 75 ? -18.268 5.970 21.502 1.00 87.00 75 ASP A C 1
ATOM 597 O O . ASP A 1 75 ? -17.977 5.203 20.578 1.00 87.00 75 ASP A O 1
ATOM 601 N N . ASP A 1 76 ? -19.018 7.058 21.300 1.00 87.50 76 ASP A N 1
ATOM 602 C CA . ASP A 1 76 ? -19.600 7.384 19.990 1.00 87.50 76 ASP A CA 1
ATOM 603 C C . ASP A 1 76 ? -18.509 7.819 19.007 1.00 87.50 76 ASP A C 1
ATOM 605 O O . ASP A 1 76 ? -18.411 7.319 17.879 1.00 87.50 76 ASP A O 1
ATOM 609 N N . TRP A 1 77 ? -17.607 8.687 19.466 1.00 91.00 77 TRP A N 1
ATOM 610 C CA . TRP A 1 77 ? -16.442 9.100 18.688 1.00 91.00 77 TRP A CA 1
ATOM 611 C C . TRP A 1 77 ? -15.492 7.923 18.425 1.00 91.00 77 TRP A C 1
ATOM 613 O O . TRP A 1 77 ? -14.903 7.807 17.350 1.00 91.00 77 TRP A O 1
ATOM 623 N N . LYS A 1 78 ? -15.368 6.994 19.372 1.00 89.94 78 LYS A N 1
ATOM 624 C CA . LYS A 1 78 ? -14.539 5.797 19.220 1.00 89.94 78 LYS A CA 1
ATOM 625 C C . LYS A 1 78 ? -15.089 4.857 18.146 1.00 89.94 78 LYS A C 1
ATOM 627 O O . LYS A 1 78 ? -14.304 4.326 17.359 1.00 89.94 78 LYS A O 1
ATOM 632 N N . ARG A 1 79 ? -16.415 4.687 18.066 1.00 88.81 79 ARG A N 1
ATOM 633 C CA . ARG A 1 79 ? -17.082 3.948 16.975 1.00 88.81 79 ARG A CA 1
ATOM 634 C C . ARG A 1 79 ? -16.842 4.617 15.621 1.00 88.81 79 ARG A C 1
ATOM 636 O O . ARG A 1 79 ? -16.516 3.922 14.661 1.00 88.81 79 ARG A O 1
ATOM 643 N N . TYR A 1 80 ? -16.945 5.945 15.553 1.00 89.69 80 TYR A N 1
ATOM 644 C CA . TYR A 1 80 ? -16.669 6.702 14.328 1.00 89.69 80 TYR A CA 1
ATOM 645 C C . TYR A 1 80 ? -15.212 6.540 13.858 1.00 89.69 80 TYR A C 1
ATOM 647 O O . TYR A 1 80 ? -14.975 6.174 12.709 1.00 89.69 80 TYR A O 1
ATOM 655 N N . GLU A 1 81 ? -14.225 6.735 14.741 1.00 91.12 81 GLU A N 1
ATOM 656 C CA . GLU A 1 81 ? -12.802 6.573 14.385 1.00 91.12 81 GLU A CA 1
ATOM 657 C C . GLU A 1 81 ? -12.491 5.133 13.964 1.00 91.12 81 GLU A C 1
ATOM 659 O O . GLU A 1 81 ? -11.694 4.894 13.056 1.00 91.12 81 GLU A O 1
ATOM 664 N N . PHE A 1 82 ? -13.153 4.152 14.581 1.00 91.25 82 PHE A N 1
ATOM 665 C CA . PHE A 1 82 ? -13.016 2.763 14.164 1.00 91.25 82 PHE A CA 1
ATOM 666 C C . PHE A 1 82 ? -13.619 2.491 12.780 1.00 91.25 82 PHE A C 1
ATOM 668 O O . PHE A 1 82 ? -13.016 1.769 11.985 1.00 91.25 82 PHE A O 1
ATOM 675 N N . ALA A 1 83 ? -14.763 3.095 12.451 1.00 89.94 83 ALA A N 1
ATOM 676 C CA . ALA A 1 83 ? -15.339 3.004 11.111 1.00 89.94 83 ALA A CA 1
ATOM 677 C C . ALA A 1 83 ? -14.392 3.592 10.047 1.00 89.94 83 ALA A C 1
ATOM 679 O O . ALA A 1 83 ? -14.197 2.983 8.994 1.00 89.94 83 ALA A O 1
ATOM 680 N N . GLU A 1 84 ? -13.726 4.709 10.346 1.00 90.81 84 GLU A N 1
ATOM 681 C CA . GLU A 1 84 ? -12.698 5.289 9.472 1.00 90.81 84 GLU A CA 1
ATOM 682 C C . GLU A 1 84 ? -11.507 4.342 9.266 1.00 90.81 84 GLU A C 1
ATOM 684 O O . GLU A 1 84 ? -11.035 4.162 8.140 1.00 90.81 84 GLU A O 1
ATOM 689 N N . ILE A 1 85 ? -11.057 3.666 10.327 1.00 93.06 85 ILE A N 1
ATOM 690 C CA . ILE A 1 85 ? -10.015 2.636 10.227 1.00 93.06 85 ILE A CA 1
ATOM 691 C C . ILE A 1 85 ? -10.455 1.504 9.290 1.00 93.06 85 ILE A C 1
ATOM 693 O O . ILE A 1 85 ? -9.691 1.114 8.403 1.00 93.06 85 ILE A O 1
ATOM 697 N N . LEU A 1 86 ? -11.679 0.993 9.442 1.00 92.44 86 LEU A N 1
ATOM 698 C CA . LEU A 1 86 ? -12.198 -0.072 8.582 1.00 92.44 86 LEU A CA 1
ATOM 699 C C . LEU A 1 86 ? -12.302 0.373 7.116 1.00 92.44 86 LEU A C 1
ATOM 701 O O . LEU A 1 86 ? -11.920 -0.386 6.226 1.00 92.44 86 LEU A O 1
ATOM 705 N N . ASN A 1 87 ? -12.729 1.610 6.855 1.00 91.81 87 ASN A N 1
ATOM 706 C CA . ASN A 1 87 ? -12.785 2.180 5.505 1.00 91.81 87 ASN A CA 1
ATOM 707 C C . ASN A 1 87 ? -11.394 2.283 4.857 1.00 91.81 87 ASN A C 1
ATOM 709 O O . ASN A 1 87 ? -11.226 1.975 3.668 1.00 91.81 87 ASN A O 1
ATOM 713 N N . LEU A 1 88 ? -10.378 2.680 5.632 1.00 93.12 88 LEU A N 1
ATOM 714 C CA . LEU A 1 88 ? -8.988 2.719 5.171 1.00 93.12 88 LEU A CA 1
ATOM 715 C C . LEU A 1 88 ? -8.473 1.319 4.823 1.00 93.12 88 LEU A C 1
ATOM 717 O O . LEU A 1 88 ? -7.861 1.143 3.768 1.00 93.12 88 LEU A O 1
ATOM 721 N N . ILE A 1 89 ? -8.743 0.320 5.667 1.00 93.50 89 ILE A N 1
ATOM 722 C CA . ILE A 1 89 ? -8.324 -1.065 5.415 1.00 93.50 89 ILE A CA 1
ATOM 723 C C . ILE A 1 89 ? -9.075 -1.648 4.217 1.00 93.50 89 ILE A C 1
ATOM 725 O O . ILE A 1 89 ? -8.458 -2.300 3.382 1.00 93.50 89 ILE A O 1
ATOM 729 N N . GLU A 1 90 ? -10.372 -1.385 4.072 1.00 94.00 90 GLU A N 1
ATOM 730 C CA . GLU A 1 90 ? -11.155 -1.844 2.920 1.00 94.00 90 GLU A CA 1
ATOM 731 C C . GLU A 1 90 ? -10.593 -1.287 1.611 1.00 94.00 90 GLU A C 1
ATOM 733 O O . GLU A 1 90 ? -10.359 -2.036 0.658 1.00 94.00 90 GLU A O 1
ATOM 738 N N . SER A 1 91 ? -10.279 0.009 1.594 1.00 92.56 91 SER A N 1
ATOM 739 C CA . SER A 1 91 ? -9.621 0.663 0.460 1.00 92.56 91 SER A CA 1
ATOM 740 C C . SER A 1 91 ? -8.253 0.039 0.172 1.00 92.56 91 SER A C 1
ATOM 742 O O . SER A 1 91 ? -7.890 -0.205 -0.980 1.00 92.56 91 SER A O 1
ATOM 744 N N . ALA A 1 92 ? -7.495 -0.278 1.217 1.00 93.00 92 AL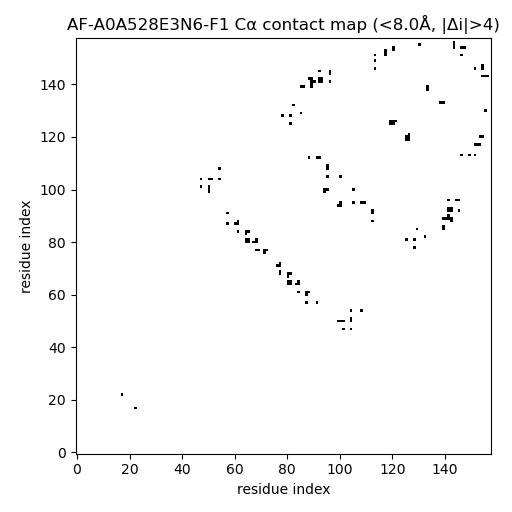A A N 1
ATOM 745 C CA . ALA A 1 92 ? -6.191 -0.904 1.088 1.00 93.00 92 ALA A CA 1
ATOM 746 C C . ALA A 1 92 ? -6.272 -2.323 0.508 1.00 93.00 92 ALA A C 1
ATOM 748 O O . ALA A 1 92 ? -5.603 -2.662 -0.475 1.00 93.00 92 ALA A O 1
ATOM 749 N N . CYS A 1 93 ? -7.152 -3.150 1.067 1.00 93.94 93 CYS A N 1
ATOM 750 C CA . CYS A 1 93 ? -7.447 -4.476 0.556 1.00 93.94 93 CYS A CA 1
ATOM 751 C C . CYS A 1 93 ? -7.966 -4.404 -0.885 1.00 93.94 93 CYS A C 1
ATOM 753 O O . CYS A 1 93 ? -7.619 -5.269 -1.686 1.00 93.94 93 CYS A O 1
ATOM 755 N N . HIS A 1 94 ? -8.741 -3.380 -1.262 1.00 93.94 94 HIS A N 1
ATOM 756 C CA . HIS A 1 94 ? -9.156 -3.162 -2.648 1.00 93.94 94 HIS A CA 1
ATOM 757 C C . HIS A 1 94 ? -7.948 -2.994 -3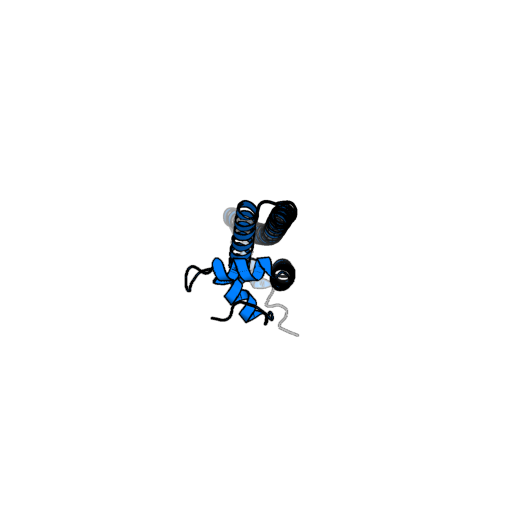.580 1.00 93.94 94 HIS A C 1
ATOM 759 O O . HIS A 1 94 ? -7.832 -3.741 -4.557 1.00 93.94 94 HIS A O 1
ATOM 765 N N . PHE A 1 95 ? -7.013 -2.092 -3.256 1.00 91.44 95 PHE A N 1
ATOM 766 C CA . PHE A 1 95 ? -5.791 -1.886 -4.047 1.00 91.44 95 PHE A CA 1
ATOM 767 C C . PHE A 1 95 ? -4.959 -3.164 -4.179 1.00 91.44 95 PHE A C 1
ATOM 769 O O . PHE A 1 95 ? -4.513 -3.513 -5.280 1.00 91.44 95 PHE A O 1
ATOM 776 N N . TYR A 1 96 ? -4.801 -3.908 -3.082 1.00 93.62 96 TYR A N 1
ATOM 777 C CA . TYR A 1 96 ? -4.104 -5.190 -3.106 1.00 93.62 96 TYR A CA 1
ATOM 778 C C . TYR A 1 96 ? -4.823 -6.206 -4.007 1.00 93.62 96 TYR A C 1
ATOM 780 O O . TYR A 1 96 ? -4.214 -6.799 -4.903 1.00 93.62 96 TYR A O 1
ATOM 788 N N . ASN A 1 97 ? -6.130 -6.387 -3.821 1.00 93.69 97 ASN A N 1
ATOM 789 C CA . ASN A 1 97 ? -6.939 -7.368 -4.546 1.00 93.69 97 ASN A CA 1
ATOM 790 C C . ASN A 1 97 ? -7.032 -7.067 -6.049 1.00 93.69 97 ASN A C 1
ATOM 792 O O . ASN A 1 97 ? -7.160 -7.993 -6.848 1.00 93.69 97 ASN A O 1
ATOM 796 N N . LYS A 1 98 ? -6.962 -5.791 -6.443 1.00 92.94 98 LYS A N 1
ATOM 797 C CA . LYS A 1 98 ? -6.990 -5.353 -7.847 1.00 92.94 98 LYS A CA 1
ATOM 798 C C . LYS A 1 98 ? -5.650 -5.467 -8.571 1.00 92.94 98 LYS A C 1
ATOM 800 O O . LYS A 1 98 ? -5.610 -5.221 -9.770 1.00 92.94 98 LYS A O 1
ATOM 805 N N . GLY A 1 99 ? -4.570 -5.839 -7.883 1.00 88.19 99 GLY A N 1
ATOM 806 C CA . GLY A 1 99 ? -3.258 -5.928 -8.528 1.00 88.19 99 GLY A CA 1
ATOM 807 C C . GLY A 1 99 ? -2.622 -4.568 -8.815 1.00 88.19 99 GLY A C 1
ATOM 808 O O . GLY A 1 99 ? -1.723 -4.502 -9.641 1.00 88.19 99 GLY A O 1
ATOM 809 N N . ALA A 1 100 ? -3.078 -3.491 -8.162 1.00 86.75 100 ALA A N 1
ATOM 810 C CA . ALA A 1 100 ? -2.564 -2.145 -8.424 1.00 86.75 100 ALA A CA 1
ATOM 811 C C . ALA A 1 100 ? -1.083 -2.000 -8.031 1.00 86.75 100 ALA A C 1
ATOM 813 O O . ALA A 1 100 ? -0.342 -1.272 -8.679 1.00 86.75 100 ALA A O 1
ATOM 814 N N . LEU A 1 101 ? -0.659 -2.732 -6.996 1.00 86.81 101 LEU A N 1
ATOM 815 C CA . LEU A 1 101 ? 0.712 -2.747 -6.489 1.00 86.81 101 LEU A CA 1
ATOM 816 C C . LEU A 1 101 ? 1.510 -3.906 -7.087 1.00 86.81 101 LEU A C 1
ATOM 818 O O . LEU A 1 101 ? 1.003 -5.032 -7.165 1.00 86.81 101 LEU A O 1
ATOM 822 N N . HIS A 1 102 ? 2.782 -3.649 -7.401 1.00 85.56 102 HIS A N 1
ATOM 823 C CA . HIS A 1 102 ? 3.667 -4.621 -8.048 1.00 85.56 102 HIS A CA 1
ATOM 824 C C . HIS A 1 102 ? 4.916 -4.965 -7.222 1.00 85.56 102 HIS A C 1
ATOM 826 O O . HIS A 1 102 ? 5.463 -4.137 -6.492 1.00 85.56 102 HIS A O 1
ATOM 832 N N . GLY A 1 103 ? 5.413 -6.194 -7.405 1.00 88.25 103 GLY A N 1
ATOM 833 C CA . GLY A 1 103 ? 6.684 -6.668 -6.846 1.00 88.25 103 GLY A CA 1
ATOM 834 C C . GLY A 1 103 ? 6.775 -6.536 -5.323 1.00 88.25 103 GLY A C 1
ATOM 835 O O . GLY A 1 103 ? 5.796 -6.744 -4.616 1.00 88.25 103 GLY A O 1
ATOM 836 N N . VAL A 1 104 ? 7.950 -6.132 -4.832 1.00 88.75 104 VAL A N 1
ATOM 837 C CA . VAL A 1 104 ? 8.256 -6.033 -3.392 1.00 88.75 104 VAL A CA 1
ATOM 838 C C . VAL A 1 104 ? 7.261 -5.151 -2.635 1.00 88.75 104 VAL A C 1
ATOM 840 O O . VAL A 1 104 ? 6.887 -5.481 -1.514 1.00 88.75 104 VAL A O 1
ATOM 843 N N . THR A 1 105 ? 6.784 -4.054 -3.236 1.00 89.25 105 THR A N 1
ATOM 844 C CA . THR A 1 105 ? 5.804 -3.176 -2.582 1.00 89.25 105 THR A CA 1
ATOM 845 C C . THR A 1 105 ? 4.513 -3.925 -2.288 1.00 89.25 105 THR A C 1
ATOM 847 O O . THR A 1 105 ? 3.977 -3.797 -1.194 1.00 89.25 105 THR A O 1
ATOM 850 N N . ARG A 1 106 ? 4.040 -4.753 -3.227 1.00 91.50 106 ARG A N 1
ATOM 851 C CA . ARG A 1 106 ? 2.863 -5.601 -3.019 1.00 91.50 106 ARG A CA 1
ATOM 852 C C . ARG A 1 106 ? 3.076 -6.564 -1.855 1.00 91.50 106 ARG A C 1
ATOM 854 O O . ARG A 1 106 ? 2.178 -6.710 -1.032 1.00 91.50 106 ARG A O 1
ATOM 861 N N . ASP A 1 107 ? 4.242 -7.197 -1.779 1.00 92.19 107 ASP A N 1
ATOM 862 C CA . ASP A 1 107 ? 4.545 -8.180 -0.735 1.00 92.19 107 ASP A CA 1
ATOM 863 C C . ASP A 1 107 ? 4.573 -7.529 0.653 1.00 92.19 107 ASP A C 1
ATOM 865 O O . ASP A 1 107 ? 3.899 -7.996 1.573 1.00 92.19 107 ASP A O 1
ATOM 869 N N . VAL A 1 108 ? 5.271 -6.395 0.781 1.00 92.38 108 VAL A N 1
ATOM 870 C CA . VAL A 1 108 ? 5.318 -5.598 2.018 1.00 92.38 108 VAL A CA 1
ATOM 871 C C . VAL A 1 108 ? 3.921 -5.127 2.416 1.00 92.38 108 VAL A C 1
ATOM 873 O O . VAL A 1 108 ? 3.531 -5.247 3.576 1.00 92.38 108 VAL A O 1
ATOM 876 N N . TYR A 1 109 ? 3.137 -4.651 1.451 1.00 92.75 109 TYR A N 1
ATOM 877 C CA . TYR A 1 109 ? 1.762 -4.217 1.674 1.00 92.75 109 TYR A CA 1
ATOM 878 C C . TYR A 1 109 ? 0.867 -5.359 2.164 1.00 92.75 109 TYR A C 1
ATOM 880 O O . TYR A 1 109 ? 0.075 -5.185 3.087 1.00 92.75 109 TYR A O 1
ATOM 888 N N . GLY A 1 110 ? 1.016 -6.550 1.578 1.00 93.31 110 GLY A N 1
ATOM 889 C CA . GLY A 1 110 ? 0.300 -7.749 2.001 1.00 93.31 110 GLY A CA 1
ATOM 890 C C . GLY A 1 110 ? 0.661 -8.165 3.427 1.00 93.31 110 GLY A C 1
ATOM 891 O O . GLY A 1 110 ? -0.231 -8.467 4.214 1.00 93.31 110 GLY A O 1
ATOM 892 N N . LEU A 1 111 ? 1.947 -8.145 3.791 1.00 93.19 111 LEU A N 1
ATOM 893 C CA . LEU A 1 111 ? 2.392 -8.430 5.161 1.00 93.19 111 LEU A CA 1
ATOM 894 C C . LEU A 1 111 ? 1.829 -7.421 6.165 1.00 93.19 111 LEU A C 1
ATOM 896 O O . LEU A 1 111 ? 1.324 -7.817 7.213 1.00 93.19 111 LEU A O 1
ATOM 900 N N . TYR A 1 112 ? 1.861 -6.136 5.817 1.00 92.00 112 TYR A N 1
ATOM 901 C CA . TYR A 1 112 ? 1.296 -5.075 6.642 1.00 92.00 112 TYR A CA 1
ATOM 902 C C . TYR A 1 112 ? -0.208 -5.267 6.878 1.00 92.00 112 TYR A C 1
ATOM 904 O O . TYR A 1 112 ? -0.656 -5.248 8.022 1.00 92.00 112 TYR A O 1
ATOM 912 N N . LEU A 1 113 ? -0.983 -5.527 5.819 1.00 93.69 113 LEU A N 1
ATOM 913 C CA . LEU A 1 113 ? -2.422 -5.771 5.940 1.00 93.69 113 LEU A CA 1
ATOM 914 C C . LEU A 1 113 ? -2.744 -6.993 6.798 1.00 93.69 113 LEU A C 1
ATOM 916 O O . LEU A 1 113 ? -3.692 -6.949 7.578 1.00 93.69 113 LEU A O 1
ATOM 920 N N . LYS A 1 114 ? -1.960 -8.071 6.682 1.00 93.50 114 LYS A N 1
ATOM 921 C CA . LYS A 1 114 ? -2.134 -9.253 7.537 1.00 93.50 114 LYS A CA 1
ATOM 922 C C . LYS A 1 114 ? -1.986 -8.900 9.011 1.00 93.50 114 LYS A C 1
ATOM 924 O O . LYS A 1 114 ? -2.815 -9.328 9.808 1.00 93.50 114 LYS A O 1
ATOM 929 N N . GLU A 1 115 ? -0.965 -8.123 9.362 1.00 91.12 115 GLU A N 1
ATOM 930 C CA . GLU A 1 115 ? -0.728 -7.757 10.759 1.00 91.12 115 GLU A CA 1
ATOM 931 C C . GLU A 1 115 ? -1.802 -6.802 11.283 1.00 91.12 115 GLU A C 1
ATOM 933 O O . GLU A 1 115 ? -2.359 -7.043 12.347 1.00 91.12 115 GLU A O 1
ATOM 938 N N . VAL A 1 116 ? -2.190 -5.796 10.496 1.00 90.44 116 VAL A N 1
ATOM 939 C CA . VAL A 1 116 ? -3.269 -4.866 10.864 1.00 90.44 116 VAL A CA 1
ATOM 940 C C . VAL A 1 116 ? -4.594 -5.597 11.097 1.00 90.44 116 VAL A C 1
ATOM 942 O O . VAL A 1 116 ? -5.259 -5.375 12.109 1.00 90.44 116 VAL A O 1
ATOM 945 N N . ILE A 1 117 ? -4.981 -6.493 10.185 1.00 91.19 117 ILE A N 1
ATOM 946 C CA . ILE A 1 117 ? -6.218 -7.270 10.323 1.00 91.19 117 ILE A CA 1
ATOM 947 C C . ILE A 1 117 ? -6.133 -8.187 11.547 1.00 91.19 117 ILE A C 1
ATOM 949 O O . ILE A 1 117 ? -7.106 -8.317 12.287 1.00 91.19 117 ILE A O 1
ATOM 953 N N . ARG A 1 118 ? -4.978 -8.809 11.800 1.00 89.50 118 ARG A N 1
ATOM 954 C CA . ARG A 1 118 ? -4.765 -9.631 12.997 1.00 89.50 118 ARG A CA 1
ATOM 955 C C . ARG A 1 118 ? -4.890 -8.805 14.280 1.00 89.50 118 ARG A C 1
ATOM 957 O O . ARG A 1 118 ? -5.518 -9.263 15.228 1.00 89.50 118 ARG A O 1
ATOM 964 N N . ASP A 1 119 ? -4.336 -7.599 14.313 1.00 88.06 119 ASP A N 1
ATOM 965 C CA . ASP A 1 119 ? -4.411 -6.715 15.479 1.00 88.06 119 ASP A CA 1
ATOM 966 C C . ASP A 1 119 ? -5.835 -6.239 15.773 1.00 88.06 119 ASP A C 1
ATOM 968 O O . ASP A 1 119 ? -6.211 -6.124 16.940 1.00 88.06 119 ASP A O 1
ATOM 972 N N . ILE A 1 120 ? -6.658 -6.047 14.740 1.00 88.31 120 ILE A N 1
ATOM 973 C CA . ILE A 1 120 ? -8.095 -5.798 14.910 1.00 88.31 120 ILE A CA 1
ATOM 974 C C . ILE A 1 120 ? -8.782 -6.991 15.575 1.00 88.31 120 ILE A C 1
ATOM 976 O O . ILE A 1 120 ? -9.556 -6.795 16.507 1.00 88.31 120 ILE A O 1
ATOM 980 N N . HIS A 1 121 ? -8.470 -8.221 15.157 1.00 86.00 121 HIS A N 1
ATOM 981 C CA . HIS A 1 121 ? -9.077 -9.421 15.743 1.00 86.00 121 HIS A CA 1
ATOM 982 C C . HIS A 1 121 ? -8.654 -9.690 17.192 1.00 86.00 121 HIS A C 1
ATOM 984 O O . HIS A 1 121 ? -9.390 -10.349 17.918 1.00 86.00 121 HIS A O 1
ATOM 990 N N . LYS A 1 122 ? -7.511 -9.157 17.642 1.00 87.56 122 LYS A N 1
ATOM 991 C CA . LYS A 1 122 ? -7.088 -9.221 19.053 1.00 87.56 122 LYS A CA 1
ATOM 992 C C . LYS A 1 122 ? -7.846 -8.239 19.959 1.00 87.56 122 LYS A C 1
ATOM 994 O O . LYS A 1 122 ? -7.667 -8.284 21.172 1.00 87.56 122 LYS A O 1
ATOM 999 N N . ASN A 1 123 ? -8.622 -7.311 19.398 1.00 85.75 123 ASN A N 1
ATOM 1000 C CA . ASN A 1 123 ? -9.325 -6.277 20.149 1.00 85.75 123 ASN A CA 1
ATOM 1001 C C . ASN A 1 123 ? -10.837 -6.551 20.150 1.00 85.75 123 ASN A C 1
ATOM 1003 O O . ASN A 1 123 ? -11.520 -6.317 19.156 1.00 85.75 123 ASN A O 1
ATOM 1007 N N . ASP A 1 124 ? -11.374 -6.997 21.288 1.00 86.88 124 ASP A N 1
ATOM 1008 C CA . ASP A 1 124 ? -12.786 -7.391 21.423 1.00 86.88 124 ASP A CA 1
ATOM 1009 C C . ASP A 1 124 ? -13.771 -6.273 21.050 1.00 86.88 124 ASP A C 1
ATOM 1011 O O . ASP A 1 124 ? -14.809 -6.525 20.427 1.00 86.88 124 ASP A O 1
ATOM 1015 N N . PHE A 1 125 ? -13.435 -5.020 21.374 1.00 85.56 125 PHE A N 1
ATOM 1016 C CA . PHE A 1 125 ? -14.242 -3.860 20.990 1.00 85.56 125 PHE A CA 1
ATOM 1017 C C . PHE A 1 125 ? -14.264 -3.689 19.469 1.00 85.56 125 PHE A C 1
ATOM 1019 O O . PHE A 1 125 ? -15.322 -3.467 18.879 1.00 85.56 125 PHE A O 1
ATOM 1026 N N . ALA A 1 126 ? -13.102 -3.818 18.829 1.00 84.75 126 ALA A N 1
ATOM 1027 C CA . ALA A 1 126 ? -12.959 -3.710 17.383 1.00 84.75 126 ALA A CA 1
ATOM 1028 C C . ALA A 1 126 ? -13.733 -4.826 16.664 1.00 84.75 126 ALA A C 1
ATOM 1030 O O . ALA A 1 126 ? -14.469 -4.559 15.717 1.00 84.75 126 ALA A O 1
ATOM 1031 N N . VAL A 1 127 ? -13.645 -6.063 17.159 1.00 86.25 127 VAL A N 1
ATOM 1032 C CA . VAL A 1 127 ? -14.400 -7.206 16.622 1.00 86.25 127 VAL A CA 1
ATOM 1033 C C . VAL A 1 127 ? -15.906 -6.992 16.760 1.00 86.25 127 VAL A C 1
ATOM 1035 O O . VAL A 1 127 ? -16.647 -7.223 15.805 1.00 86.25 127 VAL A O 1
ATOM 1038 N N . THR A 1 128 ? -16.368 -6.536 17.925 1.00 87.38 128 THR A N 1
ATOM 1039 C CA . THR A 1 128 ? -17.797 -6.287 18.175 1.00 87.38 128 THR A CA 1
ATOM 1040 C C . THR A 1 128 ? -18.317 -5.172 17.273 1.00 87.38 128 THR A C 1
ATOM 1042 O O . THR A 1 128 ? -19.299 -5.364 16.560 1.00 87.38 128 THR A O 1
ATOM 1045 N N . THR A 1 129 ? -17.595 -4.053 17.201 1.00 84.75 129 THR A N 1
ATOM 1046 C CA . THR A 1 129 ? -17.963 -2.916 16.347 1.00 84.75 129 THR A CA 1
ATOM 1047 C C . THR A 1 129 ? -17.948 -3.300 14.868 1.00 84.75 129 THR A C 1
ATOM 1049 O O . THR A 1 129 ? -18.834 -2.905 14.118 1.00 84.75 129 THR A O 1
ATOM 1052 N N . MET A 1 130 ? -16.984 -4.118 14.435 1.00 85.81 130 MET A N 1
ATOM 1053 C CA . MET A 1 130 ? -16.933 -4.613 13.059 1.00 85.81 130 MET A CA 1
ATOM 1054 C C . MET A 1 130 ? -18.150 -5.484 12.732 1.00 85.81 130 MET A C 1
ATOM 1056 O O . MET A 1 130 ? -18.696 -5.356 11.641 1.00 85.81 130 MET A O 1
ATOM 1060 N N . LYS A 1 131 ? -18.606 -6.331 13.667 1.00 84.75 131 LYS A N 1
ATOM 1061 C CA . LYS A 1 131 ? -19.833 -7.126 13.501 1.00 84.75 131 LYS A CA 1
ATOM 1062 C C . LYS A 1 1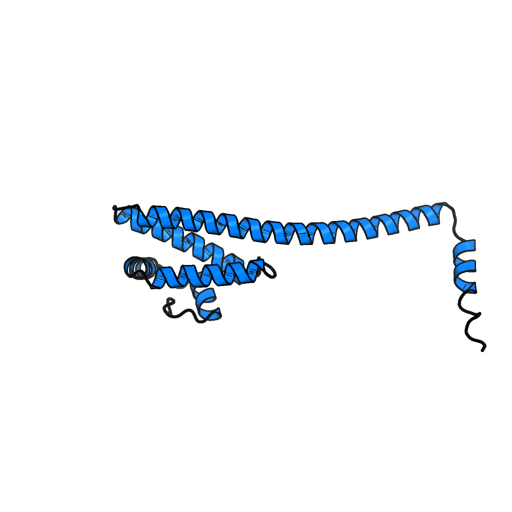31 ? -21.082 -6.246 13.431 1.00 84.75 131 LYS A C 1
ATOM 1064 O O . LYS A 1 131 ? -21.923 -6.489 12.575 1.00 84.75 131 LYS A O 1
ATOM 1069 N N . GLU A 1 132 ? -21.183 -5.224 14.280 1.00 84.94 132 GLU A N 1
ATOM 1070 C CA . GLU A 1 132 ? -22.290 -4.252 14.254 1.00 84.94 132 GLU A CA 1
ATOM 1071 C C . GLU A 1 132 ? -22.312 -3.426 12.958 1.00 84.94 132 GLU A C 1
ATOM 1073 O O . GLU A 1 132 ? -23.379 -3.102 12.442 1.00 84.94 132 GLU A O 1
ATOM 1078 N N . ALA A 1 133 ? -21.139 -3.115 12.400 1.00 81.06 133 ALA A N 1
ATOM 1079 C CA . ALA A 1 133 ? -21.002 -2.329 11.178 1.00 81.06 133 ALA A CA 1
ATOM 1080 C C . ALA A 1 133 ? -21.351 -3.103 9.891 1.00 81.06 133 ALA A C 1
ATOM 1082 O O . ALA A 1 133 ? -21.462 -2.492 8.826 1.00 81.06 133 ALA A O 1
ATOM 1083 N N . LEU A 1 134 ? -21.530 -4.430 9.950 1.00 80.00 134 LEU A N 1
ATOM 1084 C CA . LEU A 1 134 ? -21.946 -5.244 8.805 1.00 80.00 134 LEU A CA 1
ATOM 1085 C C . LEU A 1 134 ? -23.419 -4.977 8.464 1.00 80.00 134 LEU A C 1
ATOM 1087 O O . LEU A 1 134 ? -24.322 -5.706 8.862 1.00 80.00 134 LEU A O 1
ATOM 1091 N N . SER A 1 135 ? -23.656 -3.928 7.682 1.00 77.50 135 SER A N 1
ATOM 1092 C CA . SER A 1 135 ? -24.988 -3.539 7.209 1.00 77.50 135 SER A CA 1
ATOM 1093 C C . SER A 1 135 ? -25.510 -4.377 6.034 1.00 77.50 135 SER A C 1
ATOM 1095 O O . SER A 1 135 ? -26.697 -4.313 5.717 1.00 77.50 135 SER A O 1
ATOM 1097 N N . GLY A 1 136 ? -24.654 -5.164 5.375 1.00 76.56 136 GLY A N 1
ATOM 1098 C CA . GLY A 1 136 ? -25.042 -5.963 4.218 1.00 76.56 136 GLY A CA 1
ATOM 1099 C C . GLY A 1 136 ? -23.983 -6.972 3.770 1.00 76.56 136 GLY A C 1
ATOM 1100 O O . GLY A 1 136 ? -22.867 -7.003 4.297 1.00 76.56 136 GLY A O 1
ATOM 1101 N N . PRO A 1 137 ? -24.316 -7.813 2.772 1.00 74.56 137 PRO A N 1
ATOM 1102 C CA . PRO A 1 137 ? -23.432 -8.868 2.298 1.00 74.56 137 PRO A CA 1
ATOM 1103 C C . PRO A 1 137 ? -22.180 -8.354 1.599 1.00 74.56 137 PRO A C 1
ATOM 1105 O O . PRO A 1 137 ? -21.223 -9.116 1.508 1.00 74.56 137 PRO A O 1
ATOM 1108 N N . ASP A 1 138 ? -22.155 -7.091 1.169 1.00 82.50 138 ASP A N 1
ATOM 1109 C CA . ASP A 1 138 ? -21.029 -6.460 0.471 1.00 82.50 138 ASP A CA 1
ATOM 1110 C C . ASP A 1 138 ? -20.163 -5.576 1.375 1.00 82.50 138 ASP A C 1
ATOM 1112 O O . ASP A 1 138 ? -19.066 -5.179 0.981 1.00 82.50 138 ASP A O 1
ATOM 1116 N N . THR A 1 139 ? -20.592 -5.313 2.612 1.00 85.25 139 THR A N 1
ATOM 1117 C CA . THR A 1 139 ? -19.808 -4.507 3.549 1.00 85.25 139 THR A CA 1
ATOM 1118 C C . THR A 1 139 ? -18.465 -5.194 3.815 1.00 85.25 139 THR A C 1
ATOM 1120 O O . THR A 1 139 ? -18.401 -6.404 4.054 1.00 85.25 139 THR A O 1
ATOM 1123 N N . PHE A 1 140 ? -17.372 -4.438 3.696 1.00 89.19 140 PHE A N 1
ATOM 1124 C CA . PHE A 1 140 ? -16.002 -4.937 3.865 1.00 89.19 140 PHE A CA 1
ATOM 1125 C C . PHE A 1 140 ? -15.667 -6.164 2.988 1.00 89.19 140 PHE A C 1
ATOM 1127 O O . PHE A 1 140 ? -15.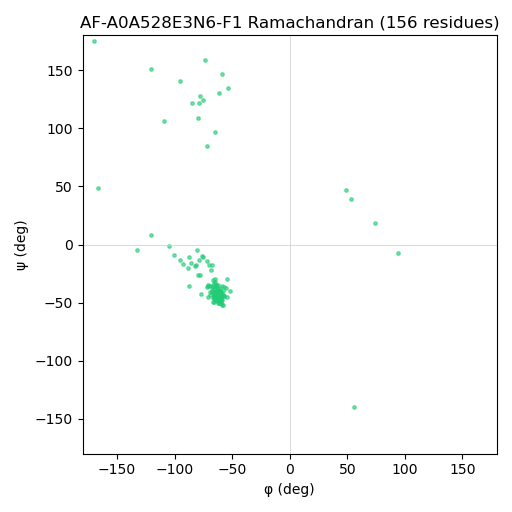043 -7.140 3.427 1.00 89.19 140 PHE A O 1
ATOM 1134 N N . PHE A 1 141 ? -16.161 -6.176 1.744 1.00 92.38 141 PHE A N 1
ATOM 1135 C CA . PHE A 1 141 ? -15.933 -7.261 0.787 1.00 92.38 141 PHE A CA 1
ATOM 1136 C C . PHE A 1 141 ? -14.443 -7.519 0.540 1.00 92.38 141 PHE A C 1
ATOM 1138 O O . PHE A 1 141 ? -14.007 -8.675 0.515 1.00 92.38 141 PHE A O 1
ATOM 1145 N N . HIS A 1 142 ? -13.641 -6.470 0.365 1.00 94.12 142 HIS A N 1
ATOM 1146 C CA . HIS A 1 142 ? -12.226 -6.614 0.060 1.00 94.12 142 HIS A CA 1
ATOM 1147 C C . HIS A 1 142 ? -11.417 -7.102 1.253 1.00 94.12 142 HIS A C 1
ATOM 1149 O O . HIS A 1 142 ? -10.521 -7.923 1.037 1.00 94.12 142 HIS A O 1
ATOM 1155 N N . ILE A 1 143 ? -11.751 -6.681 2.474 1.00 92.62 143 ILE A N 1
ATOM 1156 C CA . ILE A 1 143 ? -11.183 -7.239 3.707 1.00 92.62 143 ILE A CA 1
ATOM 1157 C C . ILE A 1 143 ? -11.449 -8.743 3.774 1.00 92.62 143 ILE A C 1
ATOM 1159 O O . ILE A 1 143 ? -10.509 -9.527 3.897 1.00 92.62 143 ILE A O 1
ATOM 1163 N N . ARG A 1 144 ? -12.708 -9.175 3.611 1.00 89.56 144 ARG A N 1
ATOM 1164 C CA . ARG A 1 144 ? -13.069 -10.606 3.647 1.00 89.56 144 ARG A CA 1
ATOM 1165 C C . ARG A 1 144 ? -12.369 -11.407 2.559 1.00 89.56 144 ARG A C 1
ATOM 1167 O O . ARG A 1 144 ? -11.846 -12.491 2.816 1.00 89.56 144 ARG A O 1
ATOM 1174 N N . ARG A 1 145 ? -12.333 -10.873 1.336 1.00 92.44 145 ARG A N 1
ATOM 1175 C CA . ARG A 1 145 ? -11.633 -11.505 0.215 1.00 92.44 145 ARG A CA 1
ATOM 1176 C C . ARG A 1 145 ? -10.139 -11.638 0.503 1.00 92.44 145 ARG A C 1
ATOM 1178 O O . ARG A 1 145 ? -9.580 -12.704 0.265 1.00 92.44 145 ARG A O 1
ATOM 1185 N N . PHE A 1 146 ? -9.508 -10.585 1.018 1.00 93.69 146 PHE A N 1
ATOM 1186 C CA . PHE A 1 146 ? -8.093 -10.589 1.379 1.00 93.69 146 PHE A CA 1
ATOM 1187 C C . PHE A 1 146 ? -7.804 -11.620 2.474 1.00 93.69 146 PHE A C 1
ATOM 1189 O O . PHE A 1 146 ? -6.907 -12.444 2.315 1.00 93.69 146 PHE A O 1
ATOM 1196 N N . ALA A 1 147 ? -8.606 -11.632 3.539 1.00 90.75 147 ALA A N 1
ATOM 1197 C CA . ALA A 1 147 ? -8.443 -12.568 4.641 1.00 90.75 147 ALA A CA 1
ATOM 1198 C C . ALA A 1 147 ? -8.582 -14.032 4.199 1.00 90.75 147 ALA A C 1
ATOM 1200 O O . ALA A 1 147 ? -7.751 -14.856 4.570 1.00 90.75 147 ALA A O 1
ATOM 1201 N N . ARG A 1 148 ? -9.552 -14.341 3.325 1.00 89.19 148 ARG A N 1
ATOM 1202 C CA . ARG A 1 148 ? -9.723 -15.685 2.745 1.00 89.19 148 ARG A CA 1
ATOM 1203 C C . ARG A 1 148 ? -8.530 -16.113 1.890 1.00 89.19 148 ARG A C 1
ATOM 1205 O O . ARG A 1 148 ? -8.129 -17.266 1.937 1.00 89.19 148 ARG A O 1
ATOM 1212 N N . MET A 1 149 ? -7.962 -15.200 1.101 1.00 90.88 149 MET A N 1
ATOM 1213 C CA . MET A 1 149 ? -6.794 -15.500 0.258 1.00 90.88 149 MET A CA 1
ATOM 1214 C C . MET A 1 149 ? -5.508 -15.727 1.062 1.00 90.88 149 MET A C 1
ATOM 1216 O O . MET A 1 149 ? -4.541 -16.264 0.525 1.00 90.88 149 MET A O 1
ATOM 1220 N N . HIS A 1 150 ? -5.477 -15.297 2.322 1.00 88.69 150 HIS A N 1
ATOM 1221 C CA . HIS A 1 150 ? -4.289 -15.335 3.168 1.00 88.69 150 HIS A CA 1
ATOM 1222 C C . HIS A 1 150 ? -4.450 -16.159 4.444 1.00 88.69 150 HIS A C 1
ATOM 1224 O O . HIS A 1 150 ? -3.540 -16.120 5.269 1.00 88.69 150 HIS A O 1
ATOM 1230 N N . ASP A 1 151 ? -5.563 -16.884 4.566 1.00 85.19 151 ASP A N 1
ATOM 1231 C CA . ASP A 1 151 ? -5.891 -17.759 5.694 1.00 85.19 151 ASP A CA 1
ATOM 1232 C C . ASP A 1 151 ? -5.701 -17.068 7.054 1.00 85.19 151 ASP A C 1
ATOM 1234 O O . ASP A 1 151 ? -5.025 -17.551 7.960 1.00 85.19 151 ASP A O 1
ATOM 1238 N N . ILE A 1 152 ? -6.227 -15.844 7.164 1.00 81.31 152 ILE A N 1
ATOM 1239 C CA . ILE A 1 152 ? -6.141 -15.072 8.405 1.00 81.31 152 ILE A CA 1
ATOM 1240 C C . ILE A 1 152 ? -7.222 -15.584 9.362 1.00 81.31 152 ILE A C 1
ATOM 1242 O O . ILE A 1 152 ? -8.408 -15.320 9.154 1.00 81.31 152 ILE A O 1
ATOM 1246 N N . GLU A 1 153 ? -6.803 -16.287 10.416 1.00 67.50 153 GLU A N 1
ATOM 1247 C CA . GLU A 1 153 ? -7.683 -16.743 11.498 1.00 67.50 153 GLU A CA 1
ATOM 1248 C C . GLU A 1 153 ? -8.490 -15.577 12.104 1.00 67.50 153 GLU A C 1
ATOM 1250 O O . GLU A 1 153 ? -7.950 -14.504 12.384 1.00 67.50 153 GLU A O 1
ATOM 1255 N N . GLY A 1 154 ? -9.793 -15.794 12.313 1.00 61.56 154 GLY A N 1
ATOM 1256 C CA . GLY A 1 154 ? -10.699 -14.836 12.963 1.00 61.56 154 GLY A CA 1
ATOM 1257 C C . GLY A 1 154 ? -11.473 -13.905 12.024 1.00 61.56 154 GLY A C 1
ATOM 1258 O O . GLY A 1 154 ? -12.373 -13.210 12.493 1.00 61.56 154 GLY A O 1
ATOM 1259 N N . ALA A 1 155 ? -11.184 -13.916 10.719 1.00 59.09 155 ALA A N 1
ATOM 1260 C CA . ALA A 1 155 ? -11.884 -13.083 9.744 1.00 59.09 155 ALA A CA 1
ATOM 1261 C C . ALA A 1 155 ? -13.402 -13.356 9.708 1.00 59.09 155 ALA A C 1
ATOM 1263 O O . ALA A 1 155 ? -13.819 -14.499 9.895 1.00 59.09 155 ALA A O 1
ATOM 1264 N N . PRO A 1 156 ? -14.250 -12.342 9.435 1.00 53.75 156 PRO A N 1
ATOM 1265 C CA . PRO A 1 156 ? -15.697 -12.526 9.390 1.00 53.75 156 PRO A CA 1
ATOM 1266 C C . PRO A 1 156 ? -16.082 -13.467 8.240 1.00 53.75 156 PRO A C 1
ATOM 1268 O O . PRO A 1 156 ? -16.182 -13.069 7.075 1.00 53.75 156 PRO A O 1
ATOM 1271 N N . HIS A 1 157 ? -16.274 -14.737 8.583 1.00 54.97 157 HIS A N 1
ATOM 1272 C CA . HIS A 1 157 ? -16.924 -15.735 7.752 1.00 54.97 157 HIS A CA 1
ATOM 1273 C C . HIS A 1 157 ? -18.433 -15.493 7.862 1.00 54.97 157 HIS A C 1
ATOM 1275 O O . HIS A 1 157 ? -18.968 -15.451 8.970 1.00 54.97 157 HIS A O 1
ATOM 1281 N N . GLN A 1 158 ? -19.087 -15.240 6.726 1.00 49.59 158 GLN A N 1
ATOM 1282 C CA . GLN A 1 158 ? -20.544 -15.352 6.648 1.00 49.59 158 GLN A CA 1
ATOM 1283 C C . GLN A 1 158 ? -20.934 -16.822 6.630 1.00 49.59 158 GLN A C 1
ATOM 1285 O O . GLN A 1 158 ? -20.211 -17.585 5.945 1.00 49.59 158 GLN A O 1
#

Mean predicted aligned error: 9.77 Å